Protein AF-A0A4S9SU96-F1 (afdb_monomer_lite)

Secondary structure (DSSP, 8-state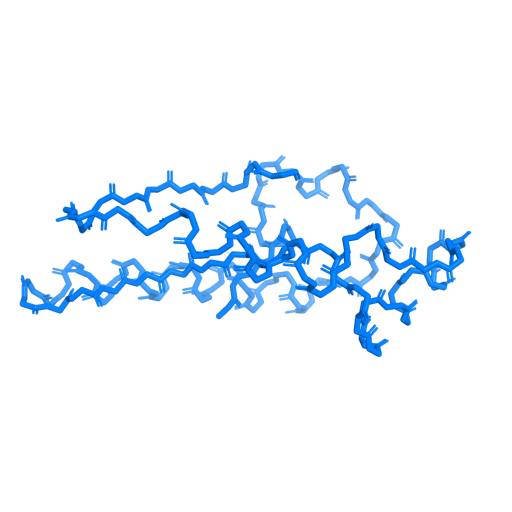):
---GGG-SSSGGG-TT---HHHHHHHHHHHHHHHHHHHH-TT---------SBSSHHHHHHHHHTT-SS-SB-HHHHHHHHHHT--SSS----SS--

Sequence (97 aa):
MSSGAASLNDMEHMPLMPITAYGASKAALNYIVRKIHFENLGVCSWVLSPGWVRTEMGNHGAEVVGMERAPVTLEQSVEAMLEKRDKRGHFWDFSVV

Foldseek 3Di:
DAALLLFPPCVVVVPQAPCVVVNVVRVVVVVVQVVCCVVPVPDQGDDDHLALEQDPVSQVRCVSSPHNGTDHYPVNSVVVVVVPDDPDRDDDDRDDD

Structure (mmCIF, N/CA/C/O backbone):
data_AF-A0A4S9SU96-F1
#
_entry.id   AF-A0A4S9SU96-F1
#
loop_
_atom_site.group_PDB
_atom_site.id
_atom_site.type_symbol
_atom_site.label_atom_id
_atom_site.label_alt_id
_atom_site.label_comp_id
_atom_site.label_asym_id
_atom_site.label_entity_id
_atom_site.label_seq_id
_atom_site.pdbx_PDB_ins_code
_atom_site.Cartn_x
_atom_site.Cartn_y
_atom_site.Cartn_z
_atom_site.occupancy
_atom_site.B_iso_or_equiv
_atom_site.auth_seq_id
_atom_site.auth_comp_id
_atom_site.auth_asym_id
_atom_site.auth_atom_id
_atom_site.pdbx_PDB_model_num
ATOM 1 N N . MET A 1 1 ? -1.210 -0.862 3.720 1.00 81.31 1 MET A N 1
ATOM 2 C CA . MET A 1 1 ? -0.864 -0.139 2.477 1.00 81.31 1 MET A CA 1
ATOM 3 C C . MET A 1 1 ? -1.920 -0.391 1.416 1.00 81.31 1 MET A C 1
ATOM 5 O O . MET A 1 1 ? -2.123 -1.555 1.064 1.00 81.31 1 MET A O 1
ATOM 9 N N . SER A 1 2 ? -2.584 0.683 0.978 1.00 88.75 2 SER A N 1
ATOM 10 C CA . SER A 1 2 ? -3.567 0.740 -0.117 1.00 88.75 2 SER A CA 1
ATOM 11 C C . SER A 1 2 ? -2.853 0.764 -1.480 1.00 88.75 2 SER A C 1
ATOM 13 O O . SER A 1 2 ? -1.632 0.619 -1.547 1.00 88.75 2 SER A O 1
ATOM 15 N N . SER A 1 3 ? -3.617 0.901 -2.561 1.00 88.06 3 SER A N 1
ATOM 16 C CA . SER A 1 3 ? -3.154 1.027 -3.943 1.00 88.06 3 SER A CA 1
ATOM 17 C C . SER A 1 3 ? -4.203 1.772 -4.776 1.00 88.06 3 SER A C 1
ATOM 19 O O . SER A 1 3 ? -5.387 1.691 -4.454 1.00 88.06 3 SER A O 1
ATOM 21 N N . GLY A 1 4 ? -3.799 2.413 -5.878 1.00 85.88 4 GLY A N 1
ATOM 22 C CA . GLY A 1 4 ? -4.741 2.926 -6.887 1.00 85.88 4 GLY A CA 1
ATOM 23 C C . GLY A 1 4 ? -5.640 1.827 -7.471 1.00 85.88 4 GLY A C 1
ATOM 24 O O . GLY A 1 4 ? -6.810 2.066 -7.732 1.00 85.88 4 GLY A O 1
ATOM 25 N N . ALA A 1 5 ? -5.160 0.577 -7.510 1.00 88.12 5 ALA A N 1
ATOM 26 C CA . ALA A 1 5 ? -5.954 -0.594 -7.900 1.00 88.12 5 ALA A CA 1
ATOM 27 C C . ALA A 1 5 ? -7.139 -0.902 -6.963 1.00 88.12 5 ALA A C 1
ATOM 29 O O . ALA A 1 5 ? -7.970 -1.751 -7.274 1.00 88.12 5 ALA A O 1
ATOM 30 N N . ALA A 1 6 ? -7.194 -0.268 -5.788 1.00 88.88 6 ALA A N 1
ATOM 31 C CA . ALA A 1 6 ? -8.321 -0.354 -4.866 1.00 88.88 6 ALA A CA 1
ATOM 32 C C . ALA A 1 6 ? -9.436 0.655 -5.191 1.00 88.88 6 ALA A C 1
ATOM 34 O O . ALA A 1 6 ? -10.473 0.631 -4.523 1.00 88.88 6 ALA A O 1
ATOM 35 N N . SER A 1 7 ? -9.205 1.571 -6.141 1.00 86.75 7 SER A N 1
ATOM 36 C CA . SER A 1 7 ? -10.172 2.595 -6.527 1.00 86.75 7 SER A CA 1
ATOM 37 C C . SER A 1 7 ? -11.372 1.951 -7.196 1.00 86.75 7 SER A C 1
ATOM 39 O O . SER A 1 7 ? -11.238 1.324 -8.244 1.00 86.75 7 SER A O 1
ATOM 41 N N . LEU A 1 8 ? -12.557 2.125 -6.611 1.00 87.44 8 LEU A N 1
ATOM 42 C CA . LEU A 1 8 ? -13.785 1.693 -7.271 1.00 87.44 8 LEU A CA 1
ATOM 43 C C . LEU A 1 8 ? -14.183 2.633 -8.412 1.00 87.44 8 LEU A C 1
ATOM 45 O O . LEU A 1 8 ? -14.820 2.187 -9.356 1.00 87.44 8 LEU A O 1
ATOM 49 N N . ASN A 1 9 ? -13.798 3.908 -8.318 1.00 87.25 9 ASN A N 1
ATOM 50 C CA . ASN A 1 9 ? -14.108 4.915 -9.326 1.00 87.25 9 ASN A CA 1
ATOM 51 C C . ASN A 1 9 ? -13.178 4.817 -10.543 1.00 87.25 9 ASN A C 1
ATOM 53 O O . ASN A 1 9 ? -13.630 4.982 -11.665 1.00 87.25 9 ASN A O 1
ATOM 57 N N . ASP A 1 10 ? -11.899 4.490 -10.330 1.00 82.31 10 ASP A N 1
ATOM 58 C CA . ASP A 1 10 ? -10.896 4.544 -11.405 1.00 82.31 10 ASP A CA 1
ATOM 59 C C . ASP A 1 10 ? -10.574 3.169 -12.004 1.00 82.31 10 ASP A C 1
ATOM 61 O O . ASP A 1 10 ? -9.710 3.059 -12.873 1.00 82.31 10 ASP A O 1
ATOM 65 N N . MET A 1 11 ? -11.251 2.098 -11.564 1.00 80.56 11 MET A N 1
ATOM 66 C CA . MET A 1 11 ? -10.954 0.738 -12.036 1.00 80.56 11 MET A CA 1
ATOM 67 C C . MET A 1 11 ? -11.141 0.571 -13.550 1.00 80.56 11 MET A C 1
ATOM 69 O O . MET A 1 11 ? -10.426 -0.209 -14.176 1.00 80.56 11 MET A O 1
ATOM 73 N N . GLU A 1 12 ? -12.060 1.330 -14.152 1.00 83.94 12 GLU A N 1
ATOM 74 C CA . GLU A 1 12 ? -12.298 1.345 -15.600 1.00 83.94 12 GLU A CA 1
ATOM 75 C C . GLU A 1 12 ? -11.130 1.949 -16.393 1.00 83.94 12 GLU A C 1
ATOM 77 O O . GLU A 1 12 ? -10.936 1.622 -17.564 1.00 83.94 12 GLU A O 1
ATOM 82 N N . HIS A 1 13 ? -10.301 2.768 -15.743 1.00 81.25 13 HIS A N 1
ATOM 83 C CA . HIS A 1 13 ? -9.092 3.355 -16.316 1.00 81.25 13 HIS A CA 1
ATOM 84 C C . HIS A 1 13 ? -7.852 2.460 -16.134 1.00 81.25 13 HIS A C 1
ATOM 86 O O . HIS A 1 13 ? -6.767 2.819 -16.589 1.00 81.25 13 HIS A O 1
ATOM 92 N N . MET A 1 14 ? -8.001 1.268 -15.535 1.00 75.69 14 MET A N 1
ATOM 93 C CA . MET A 1 14 ? -6.928 0.279 -15.341 1.00 75.69 14 MET A CA 1
ATOM 94 C C . MET A 1 14 ? -7.139 -1.052 -16.112 1.00 75.69 14 MET A C 1
ATOM 96 O O . MET A 1 14 ? -6.887 -2.123 -15.554 1.00 75.69 14 MET A O 1
ATOM 100 N N . PRO A 1 15 ? -7.567 -1.056 -17.393 1.00 62.31 15 PRO A N 1
ATOM 101 C CA . PRO A 1 15 ? -8.016 -2.275 -18.078 1.00 62.31 15 PRO A CA 1
ATOM 102 C C . PRO A 1 15 ? -6.896 -3.276 -18.420 1.00 62.31 15 PRO A C 1
ATOM 104 O O . PRO A 1 15 ? -7.185 -4.431 -18.723 1.00 62.31 15 PRO A O 1
ATOM 107 N N . LEU A 1 16 ? -5.625 -2.856 -18.393 1.00 62.53 16 LEU A N 1
ATOM 108 C CA . LEU A 1 16 ? -4.485 -3.660 -18.865 1.00 62.53 16 LEU A CA 1
ATOM 109 C C . LEU A 1 16 ? -3.770 -4.461 -17.765 1.00 62.53 16 LEU A C 1
ATOM 111 O O . LEU A 1 16 ? -2.854 -5.222 -18.065 1.00 62.53 16 LEU A O 1
ATOM 115 N N . MET A 1 17 ? -4.171 -4.322 -16.500 1.00 69.62 17 MET A N 1
ATOM 116 C CA . MET A 1 17 ? -3.525 -5.018 -15.385 1.00 69.62 17 MET A CA 1
ATOM 117 C C . MET A 1 17 ? -4.439 -6.131 -14.845 1.00 69.62 17 MET A C 1
ATOM 119 O O . MET A 1 17 ? -5.466 -5.817 -14.243 1.00 69.62 17 MET A O 1
ATOM 123 N N . PRO A 1 18 ? -4.090 -7.429 -14.979 1.00 79.69 18 PRO A N 1
ATOM 124 C CA . PRO A 1 18 ? -4.869 -8.543 -14.425 1.00 79.69 18 PRO A CA 1
ATOM 125 C C . PRO A 1 18 ? -4.668 -8.661 -12.903 1.00 79.69 18 PRO A C 1
ATOM 127 O O . PRO A 1 18 ? -4.196 -9.664 -12.376 1.00 79.69 18 PRO A O 1
ATOM 130 N N . ILE A 1 19 ? -5.007 -7.599 -12.175 1.00 86.25 19 ILE A N 1
ATOM 131 C CA . ILE A 1 19 ? -4.734 -7.434 -10.745 1.00 86.25 19 ILE A CA 1
ATOM 132 C C . ILE A 1 19 ? -5.999 -7.542 -9.896 1.00 86.25 19 ILE A C 1
ATOM 134 O O . ILE A 1 19 ? -6.024 -7.037 -8.779 1.00 86.25 19 ILE A O 1
ATOM 138 N N . THR A 1 20 ? -7.048 -8.216 -10.378 1.00 90.38 20 THR A N 1
ATOM 139 C CA . THR A 1 20 ? -8.355 -8.308 -9.701 1.00 90.38 20 THR A CA 1
ATOM 140 C C . THR A 1 20 ? -8.236 -8.743 -8.241 1.00 90.38 20 THR A C 1
ATOM 142 O O . THR A 1 20 ? -8.768 -8.076 -7.358 1.00 90.38 20 THR A O 1
ATOM 145 N N . ALA A 1 21 ? -7.492 -9.820 -7.961 1.00 93.00 21 ALA A N 1
ATOM 146 C CA . ALA A 1 21 ? -7.293 -10.297 -6.592 1.00 93.00 21 ALA A CA 1
ATOM 147 C C . ALA A 1 21 ? -6.538 -9.271 -5.725 1.00 93.00 21 ALA A C 1
ATOM 149 O O . ALA A 1 21 ? -6.901 -9.035 -4.571 1.00 93.00 21 ALA A O 1
ATOM 150 N N . TYR A 1 22 ? -5.521 -8.617 -6.294 1.00 91.62 22 TYR A N 1
ATOM 151 C CA . TYR A 1 22 ? -4.765 -7.572 -5.611 1.00 91.62 22 TYR A CA 1
ATOM 152 C C . TYR A 1 22 ? -5.653 -6.354 -5.315 1.00 91.62 22 TYR A C 1
ATOM 154 O O . TYR A 1 22 ? -5.783 -5.983 -4.150 1.00 91.62 22 TYR A O 1
ATOM 162 N N . GLY A 1 23 ? -6.334 -5.795 -6.318 1.00 91.62 23 GLY A N 1
ATOM 163 C CA . GLY A 1 23 ? -7.261 -4.669 -6.176 1.00 91.62 23 GLY A CA 1
ATOM 164 C C . GLY A 1 23 ? -8.373 -4.946 -5.164 1.00 91.62 23 GLY A C 1
ATOM 165 O O . GLY A 1 23 ? -8.565 -4.157 -4.240 1.00 91.62 23 GLY A O 1
ATOM 166 N N . ALA A 1 24 ? -9.012 -6.120 -5.236 1.00 93.38 24 ALA A N 1
ATOM 167 C CA . ALA A 1 24 ? -10.031 -6.541 -4.272 1.00 93.38 24 ALA A CA 1
ATOM 168 C C . ALA A 1 24 ? -9.483 -6.618 -2.837 1.00 93.38 24 ALA A C 1
ATOM 170 O O . ALA A 1 24 ? -10.102 -6.094 -1.909 1.00 93.38 24 ALA A O 1
ATOM 171 N N . SER A 1 25 ? -8.294 -7.204 -2.641 1.00 95.19 25 SER A N 1
ATOM 172 C CA . SER A 1 25 ? -7.661 -7.271 -1.314 1.00 95.19 25 SER A CA 1
ATOM 173 C C . SER A 1 25 ? -7.357 -5.880 -0.739 1.00 95.19 25 SER A C 1
ATOM 175 O O . SER A 1 25 ? -7.493 -5.654 0.465 1.00 95.19 25 SER A O 1
ATOM 177 N N . LYS A 1 26 ? -6.985 -4.918 -1.596 1.00 92.81 26 LYS A N 1
ATOM 178 C CA . LYS A 1 26 ? -6.699 -3.537 -1.193 1.00 92.81 26 LYS A CA 1
ATOM 179 C C . LYS A 1 26 ? -7.973 -2.732 -0.935 1.00 92.81 26 LYS A C 1
ATOM 181 O O . LYS A 1 26 ? -8.002 -1.965 0.024 1.00 92.81 26 LYS A O 1
ATOM 186 N N . ALA A 1 27 ? -9.038 -2.953 -1.702 1.00 91.50 27 ALA A N 1
ATOM 187 C CA . ALA A 1 27 ? -10.351 -2.369 -1.434 1.00 91.50 27 ALA A CA 1
ATOM 188 C C . ALA A 1 27 ? -10.918 -2.861 -0.090 1.00 91.50 27 ALA A C 1
ATOM 190 O O . ALA A 1 27 ? -11.369 -2.057 0.728 1.00 91.50 27 ALA A O 1
ATOM 191 N N . ALA A 1 28 ? -10.800 -4.164 0.192 1.00 94.94 28 ALA A N 1
ATOM 192 C CA . ALA A 1 28 ? -11.169 -4.737 1.484 1.00 94.94 28 ALA A CA 1
ATOM 193 C C . ALA A 1 28 ? -10.356 -4.123 2.636 1.00 94.94 28 ALA A C 1
ATOM 195 O O . ALA A 1 28 ? -10.927 -3.751 3.661 1.00 94.94 28 ALA A O 1
ATOM 196 N N . LEU A 1 29 ? -9.040 -3.941 2.458 1.00 93.44 29 LEU A N 1
ATOM 197 C CA . LEU A 1 29 ? -8.198 -3.258 3.444 1.00 93.44 29 LEU A CA 1
ATOM 198 C C . LEU A 1 29 ? -8.697 -1.835 3.739 1.00 93.44 29 LEU A C 1
ATOM 200 O O . LEU A 1 29 ? -8.762 -1.455 4.907 1.00 93.44 29 LEU A O 1
ATOM 204 N N . ASN A 1 30 ? -9.069 -1.061 2.714 1.00 89.62 30 ASN A N 1
ATOM 205 C CA . ASN A 1 30 ? -9.583 0.300 2.901 1.00 89.62 30 ASN A CA 1
ATOM 206 C C . ASN A 1 30 ? -10.863 0.305 3.751 1.00 89.62 30 ASN A C 1
ATOM 208 O O . ASN A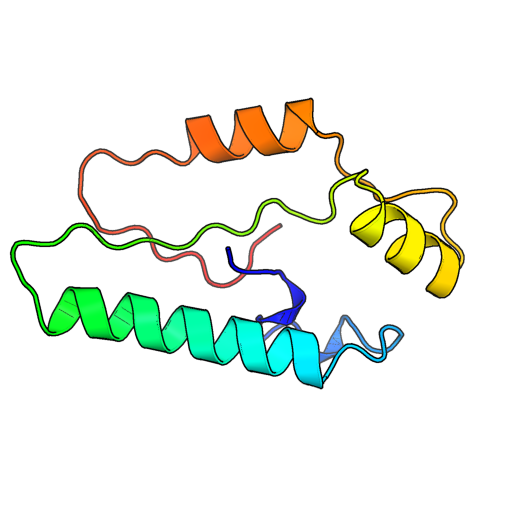 1 30 ? -10.988 1.110 4.676 1.00 89.62 30 ASN A O 1
ATOM 212 N N . TYR A 1 31 ? -11.782 -0.631 3.491 1.00 92.00 31 TYR A N 1
ATOM 213 C CA . TYR A 1 31 ? -12.987 -0.807 4.302 1.00 92.00 31 TYR A CA 1
ATOM 214 C C . TYR A 1 31 ? -12.653 -1.179 5.754 1.00 92.00 31 TYR A C 1
ATOM 216 O O . TYR A 1 31 ? -13.159 -0.550 6.683 1.00 92.00 31 TYR A O 1
ATOM 224 N N . ILE A 1 32 ? -11.768 -2.162 5.962 1.00 93.81 32 ILE A N 1
ATOM 225 C CA . ILE A 1 32 ? -11.375 -2.643 7.297 1.00 93.81 32 ILE A CA 1
ATOM 226 C C . ILE A 1 32 ? -10.745 -1.520 8.122 1.00 93.81 32 ILE A C 1
ATOM 228 O O . ILE A 1 32 ? -11.156 -1.289 9.257 1.00 93.81 32 ILE A O 1
ATOM 232 N N . VAL A 1 33 ? -9.786 -0.781 7.555 1.00 90.12 33 VAL A N 1
ATOM 233 C CA . VAL A 1 33 ? -9.147 0.352 8.243 1.00 90.12 33 VAL A CA 1
ATOM 234 C C . VAL A 1 33 ? -10.190 1.394 8.629 1.00 90.12 33 VAL A C 1
ATOM 236 O O . VAL A 1 33 ? -10.160 1.923 9.741 1.00 90.12 33 VAL A O 1
ATOM 239 N N . ARG A 1 34 ? -11.171 1.644 7.754 1.00 87.19 34 ARG A N 1
ATOM 240 C CA . ARG A 1 34 ? -12.238 2.588 8.068 1.00 87.19 34 ARG A CA 1
ATOM 241 C C . ARG A 1 34 ? -13.176 2.088 9.168 1.00 87.19 34 ARG A C 1
ATOM 243 O O . ARG A 1 34 ? -13.616 2.882 9.997 1.00 87.19 34 ARG A O 1
ATOM 250 N N . LYS A 1 35 ? -13.463 0.788 9.206 1.00 91.69 35 LYS A N 1
ATOM 251 C CA . LYS A 1 35 ? -14.243 0.163 10.279 1.00 91.69 35 LYS A CA 1
ATOM 252 C C . LYS A 1 35 ? -13.534 0.242 11.626 1.00 91.69 35 LYS A C 1
ATOM 254 O O . LYS A 1 35 ? -14.175 0.644 12.592 1.00 91.69 35 LYS A O 1
ATOM 259 N N . ILE A 1 36 ? -12.223 -0.012 11.669 1.00 89.88 36 ILE A N 1
ATOM 260 C CA . ILE A 1 36 ? -11.411 0.120 12.889 1.00 89.88 36 ILE A CA 1
ATOM 261 C C . ILE A 1 36 ? -11.564 1.517 13.499 1.00 89.88 36 ILE A C 1
ATOM 263 O O . ILE A 1 36 ? -11.797 1.616 14.702 1.00 89.88 36 ILE A O 1
ATOM 267 N N . HIS A 1 37 ? -11.494 2.578 12.683 1.00 86.31 37 HIS A N 1
ATOM 268 C CA . HIS A 1 37 ? -11.689 3.957 13.147 1.00 86.31 37 HIS A CA 1
ATOM 269 C C . HIS A 1 37 ? -13.040 4.164 13.843 1.00 86.31 37 HIS A C 1
ATOM 271 O O . HIS A 1 37 ? -13.104 4.779 14.903 1.00 86.31 37 HIS A O 1
ATOM 277 N N . PHE A 1 38 ? -14.127 3.670 13.246 1.00 86.81 38 PHE A N 1
ATOM 278 C CA . PHE A 1 38 ? -15.470 3.845 13.802 1.00 86.81 38 PHE A CA 1
ATOM 279 C C . PHE A 1 38 ? -15.720 2.997 15.050 1.00 86.81 38 PHE A C 1
ATOM 281 O O . PHE A 1 38 ? -16.469 3.409 15.929 1.00 86.81 38 PHE A O 1
ATOM 288 N N . GLU A 1 39 ? -15.110 1.819 15.124 1.00 93.00 39 GLU A N 1
ATOM 289 C CA . GLU A 1 39 ? -15.298 0.884 16.235 1.00 93.00 39 GLU A CA 1
ATOM 290 C C . GLU A 1 39 ? -14.393 1.204 17.433 1.00 93.00 39 GLU A C 1
ATOM 292 O O . GLU A 1 39 ? -14.678 0.769 18.545 1.00 93.00 39 GLU A O 1
ATOM 297 N N . ASN A 1 40 ? -13.327 1.990 17.238 1.00 89.00 40 ASN A N 1
ATOM 298 C CA . ASN A 1 40 ? -12.322 2.270 18.262 1.00 89.00 40 ASN A CA 1
ATOM 299 C C . ASN A 1 40 ? -11.996 3.771 18.320 1.00 89.00 40 ASN A C 1
ATOM 301 O O . ASN A 1 40 ? -10.979 4.218 17.793 1.00 89.00 40 ASN A O 1
ATOM 305 N N . LEU A 1 41 ? -12.827 4.552 19.019 1.00 79.19 41 LEU A N 1
ATOM 306 C CA . LEU A 1 41 ? -12.737 6.025 19.094 1.00 79.19 41 LEU A CA 1
ATOM 307 C C . LEU A 1 41 ? -11.409 6.582 19.661 1.00 79.19 41 LEU A C 1
ATOM 309 O O . LEU A 1 41 ? -11.149 7.775 19.537 1.00 79.19 41 LEU A O 1
ATOM 313 N N . GLY A 1 42 ? -10.562 5.743 20.268 1.00 82.44 42 GLY A N 1
ATOM 314 C CA . GLY A 1 42 ? -9.219 6.104 20.745 1.00 82.44 42 GLY A CA 1
ATOM 315 C C . GLY A 1 42 ? -8.070 5.708 19.807 1.00 82.44 42 GLY A C 1
ATOM 316 O O . GLY A 1 42 ? -6.911 5.950 20.136 1.00 82.44 42 GLY A O 1
ATOM 317 N N . VAL A 1 43 ? -8.362 5.078 18.664 1.00 83.00 43 VAL A N 1
ATOM 318 C CA . VAL A 1 43 ? -7.353 4.555 17.734 1.00 83.00 43 VAL A CA 1
ATOM 319 C C . VAL A 1 43 ? -7.284 5.419 16.479 1.00 83.00 43 VAL A C 1
ATOM 321 O O . VAL A 1 43 ? -8.224 5.495 15.686 1.00 83.00 43 VAL A O 1
ATOM 324 N N . CYS A 1 44 ? -6.116 6.019 16.248 1.00 83.38 44 CYS A N 1
ATOM 325 C CA . CYS A 1 44 ? -5.798 6.620 14.960 1.00 83.38 44 CYS A CA 1
ATOM 326 C C . CYS A 1 44 ? -5.478 5.504 13.957 1.00 83.38 44 CYS A C 1
ATOM 328 O O . CYS A 1 44 ? -4.467 4.815 14.086 1.00 83.38 44 CYS A O 1
ATOM 330 N N . SER A 1 45 ? -6.345 5.315 12.966 1.00 84.88 45 SER A N 1
ATOM 331 C CA . SER A 1 45 ? -6.172 4.330 11.898 1.00 84.88 45 SER A CA 1
ATOM 332 C C . SER A 1 45 ? -6.190 5.024 10.544 1.00 84.88 45 SER A C 1
ATOM 334 O O . SER A 1 45 ? -6.975 5.941 10.302 1.00 84.88 45 SER A O 1
ATOM 336 N N . TRP A 1 46 ? -5.272 4.613 9.676 1.00 79.44 46 TRP A N 1
ATOM 337 C CA . TRP A 1 46 ? -5.040 5.250 8.389 1.00 79.44 46 TRP A CA 1
ATOM 338 C C . TRP A 1 46 ? -4.449 4.252 7.399 1.00 79.44 46 TRP A C 1
ATOM 340 O O . TRP A 1 46 ? -3.841 3.245 7.770 1.00 79.44 46 TRP A O 1
ATOM 350 N N . VAL A 1 47 ? -4.653 4.529 6.115 1.00 85.38 47 VAL A N 1
ATOM 351 C CA . VAL A 1 47 ? -4.100 3.743 5.018 1.00 85.38 47 VAL A CA 1
ATOM 352 C C . VAL A 1 47 ? -3.562 4.696 3.958 1.00 85.38 47 VAL A C 1
ATOM 354 O O . VAL A 1 47 ? -4.235 5.648 3.585 1.00 85.38 47 VAL A O 1
ATOM 357 N N . LEU A 1 48 ? -2.342 4.447 3.482 1.00 85.94 48 LEU A N 1
ATOM 358 C CA . LEU A 1 48 ? -1.730 5.208 2.392 1.00 85.94 48 LEU A CA 1
ATOM 359 C C . LEU A 1 48 ? -1.522 4.316 1.174 1.00 85.94 48 LEU A C 1
ATOM 361 O O . LEU A 1 48 ? -1.225 3.121 1.311 1.00 85.94 48 LEU A O 1
ATOM 365 N N . SER A 1 49 ? -1.662 4.918 -0.003 1.00 88.69 49 SER A N 1
ATOM 366 C CA . SER A 1 49 ? -1.153 4.384 -1.263 1.00 88.69 49 SER A CA 1
ATOM 367 C C . SER A 1 49 ? 0.213 5.028 -1.527 1.00 88.69 49 SER A C 1
ATOM 369 O O . SER A 1 49 ? 0.285 6.255 -1.564 1.00 88.69 49 SER A O 1
ATOM 371 N N . PRO A 1 50 ? 1.291 4.245 -1.702 1.00 90.31 50 PRO A N 1
ATOM 372 C CA . PRO A 1 50 ? 2.629 4.782 -1.955 1.00 90.31 50 PRO A CA 1
ATOM 373 C C . PRO A 1 50 ? 2.823 5.229 -3.417 1.00 90.31 50 PRO A C 1
ATOM 375 O O . PRO A 1 50 ? 3.901 5.701 -3.771 1.00 90.31 50 PRO A O 1
ATOM 378 N N . GLY A 1 51 ? 1.805 5.048 -4.266 1.00 89.81 51 GLY A N 1
ATOM 379 C CA . GLY A 1 51 ? 1.895 5.188 -5.718 1.00 89.81 51 GLY A CA 1
ATOM 380 C C . GLY A 1 51 ? 2.475 3.942 -6.396 1.00 89.81 51 GLY A C 1
ATOM 381 O O . GLY A 1 51 ? 2.683 2.901 -5.765 1.00 89.81 51 GLY A O 1
ATOM 382 N N . TRP A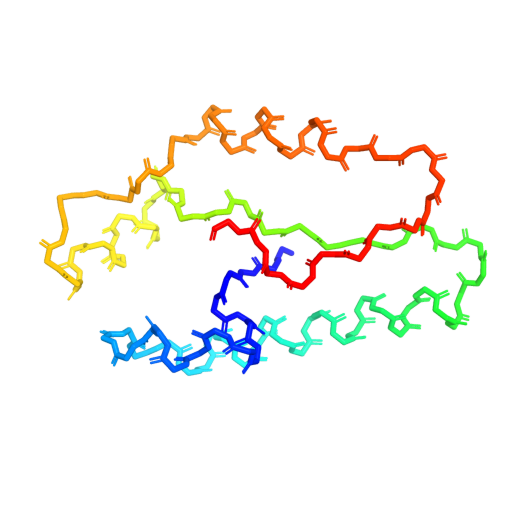 1 52 ? 2.725 4.038 -7.702 1.00 92.00 52 TRP A N 1
ATOM 383 C CA . TRP A 1 52 ? 3.384 2.981 -8.471 1.00 92.00 52 TRP A CA 1
ATOM 384 C C . TRP A 1 52 ? 4.903 3.158 -8.394 1.00 92.00 52 TRP A C 1
ATOM 386 O O . TRP A 1 52 ? 5.516 3.841 -9.215 1.00 92.00 52 TRP A O 1
ATOM 396 N N . VAL A 1 53 ? 5.487 2.580 -7.342 1.00 96.31 53 VAL A N 1
ATOM 397 C CA . VAL A 1 53 ? 6.887 2.792 -6.937 1.00 96.31 53 VAL A CA 1
ATOM 398 C C . VAL A 1 53 ? 7.846 1.830 -7.638 1.00 96.31 53 VAL A C 1
ATOM 400 O O . VAL A 1 53 ? 7.515 0.655 -7.796 1.00 96.31 53 VAL A O 1
ATOM 403 N N . ARG A 1 54 ? 9.063 2.292 -7.961 1.00 96.50 54 ARG A N 1
ATOM 404 C CA . ARG A 1 54 ? 10.208 1.524 -8.511 1.00 96.50 54 ARG A CA 1
ATOM 405 C C . ARG A 1 54 ? 10.799 0.501 -7.535 1.00 96.50 54 ARG A C 1
ATOM 407 O O . ARG A 1 54 ? 11.981 0.515 -7.210 1.00 96.50 54 ARG A O 1
ATOM 414 N N . THR A 1 55 ? 9.945 -0.385 -7.058 1.00 96.06 55 THR A N 1
ATOM 415 C CA . THR A 1 55 ? 10.295 -1.612 -6.341 1.00 96.06 55 THR A CA 1
ATOM 416 C C . THR A 1 55 ? 10.364 -2.770 -7.331 1.00 96.06 55 THR A C 1
ATOM 418 O O . THR A 1 55 ? 9.933 -2.624 -8.473 1.00 96.06 55 THR A O 1
ATOM 421 N N . GLU A 1 56 ? 10.836 -3.936 -6.891 1.00 96.75 56 GLU A N 1
ATOM 422 C CA . GLU A 1 56 ? 10.771 -5.166 -7.692 1.00 96.75 56 GLU A CA 1
ATOM 423 C C . GLU A 1 56 ? 9.340 -5.435 -8.194 1.00 96.75 56 GLU A C 1
ATOM 425 O O . GLU A 1 56 ? 9.111 -5.528 -9.395 1.00 96.75 56 GLU A O 1
ATOM 430 N N . MET A 1 57 ? 8.352 -5.431 -7.290 1.00 93.19 57 MET A N 1
ATOM 431 C CA . MET A 1 57 ? 6.938 -5.631 -7.635 1.00 93.19 57 MET A CA 1
ATOM 432 C C . MET A 1 57 ? 6.408 -4.556 -8.595 1.00 93.19 57 MET A C 1
ATOM 434 O O . MET A 1 57 ? 5.666 -4.862 -9.527 1.00 93.19 57 MET A O 1
ATOM 438 N N . GLY A 1 58 ? 6.757 -3.288 -8.364 1.00 92.75 58 GLY A N 1
ATOM 439 C CA . GLY A 1 58 ? 6.289 -2.189 -9.205 1.00 92.75 58 GLY A CA 1
ATOM 440 C C . GLY A 1 58 ? 6.882 -2.229 -10.611 1.00 92.75 58 GLY A C 1
ATOM 441 O O . GLY A 1 58 ? 6.142 -2.045 -11.573 1.00 92.75 58 GLY A O 1
ATOM 442 N N . ASN A 1 59 ? 8.179 -2.509 -10.742 1.00 95.94 59 ASN A N 1
ATOM 443 C CA . ASN A 1 59 ? 8.831 -2.642 -12.044 1.00 95.94 59 ASN A CA 1
ATOM 444 C C . ASN A 1 59 ? 8.358 -3.895 -12.780 1.00 95.94 59 ASN A 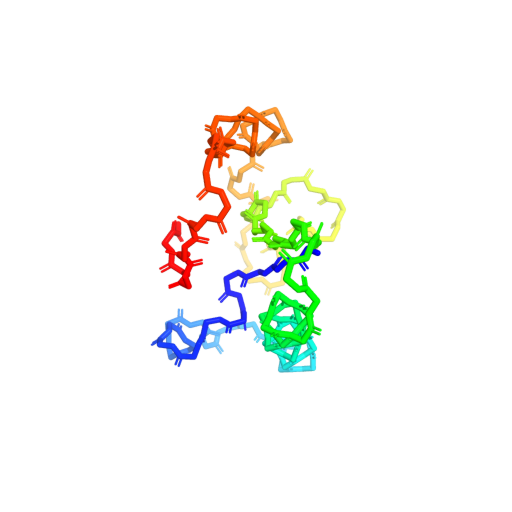C 1
ATOM 446 O O . ASN A 1 59 ? 8.070 -3.801 -13.964 1.00 95.94 59 ASN A O 1
ATOM 450 N N . HIS A 1 60 ? 8.147 -5.013 -12.081 1.00 93.50 60 HIS A N 1
ATOM 451 C CA . HIS A 1 60 ? 7.535 -6.196 -12.685 1.00 93.50 60 HIS A CA 1
ATOM 452 C C . HIS A 1 60 ? 6.145 -5.885 -13.262 1.00 93.50 60 HIS A C 1
ATOM 454 O O . HIS A 1 60 ? 5.843 -6.226 -14.401 1.00 93.50 60 HIS A O 1
ATOM 460 N N . GLY A 1 61 ? 5.304 -5.164 -12.511 1.00 91.06 61 GLY A N 1
ATOM 461 C CA . GLY A 1 61 ? 4.017 -4.695 -13.027 1.00 91.06 61 GLY A CA 1
ATOM 462 C C . GLY A 1 61 ? 4.159 -3.761 -14.234 1.00 91.06 61 GLY A C 1
ATOM 463 O O . GLY A 1 61 ? 3.323 -3.806 -15.131 1.00 91.06 61 GLY A O 1
ATOM 464 N N . ALA A 1 62 ? 5.200 -2.922 -14.261 1.00 92.25 62 ALA A N 1
ATOM 465 C CA . ALA A 1 62 ? 5.481 -1.998 -15.360 1.00 92.25 62 ALA A CA 1
ATOM 466 C C . ALA A 1 62 ? 5.880 -2.760 -16.635 1.00 92.25 62 ALA A C 1
ATOM 468 O O . ALA A 1 62 ? 5.324 -2.498 -17.698 1.00 92.25 62 ALA A O 1
ATOM 469 N N . GLU A 1 63 ? 6.750 -3.764 -16.514 1.00 92.88 63 GLU A N 1
ATOM 470 C CA . GLU A 1 63 ? 7.152 -4.644 -17.617 1.00 92.88 63 GLU A CA 1
ATOM 471 C C . GLU A 1 63 ? 5.946 -5.361 -18.239 1.00 92.88 63 GLU A C 1
ATOM 473 O O . GLU A 1 63 ? 5.807 -5.392 -19.461 1.00 92.88 63 GLU A O 1
ATOM 478 N N . VAL A 1 64 ? 5.027 -5.872 -17.407 1.00 89.69 64 VAL A N 1
ATOM 479 C CA . VAL A 1 64 ? 3.799 -6.555 -17.859 1.00 89.69 64 VAL A CA 1
ATOM 480 C C . VAL A 1 64 ? 2.915 -5.650 -18.724 1.00 89.69 64 VAL A C 1
ATOM 482 O O . VAL A 1 64 ? 2.261 -6.140 -19.642 1.00 89.69 64 VAL A O 1
ATOM 485 N N . VAL A 1 65 ? 2.910 -4.337 -18.470 1.00 88.50 65 VAL A N 1
ATOM 486 C CA . VAL A 1 65 ? 2.143 -3.358 -19.261 1.00 88.50 65 VAL A CA 1
ATOM 487 C C . VAL A 1 65 ? 2.979 -2.640 -20.331 1.00 88.50 65 VAL A C 1
ATOM 489 O O . VAL A 1 65 ? 2.510 -1.671 -20.925 1.00 88.50 65 VAL A O 1
ATOM 492 N N . GLY A 1 66 ? 4.210 -3.094 -20.593 1.00 91.44 66 GLY A N 1
ATOM 493 C CA . GLY A 1 66 ? 5.080 -2.546 -21.641 1.00 91.44 66 GLY A CA 1
ATOM 494 C C . GLY A 1 66 ? 5.819 -1.254 -21.273 1.00 91.44 66 GLY A C 1
ATOM 495 O O . GLY A 1 66 ? 6.258 -0.524 -22.161 1.00 91.44 66 GLY A O 1
ATOM 496 N N . MET A 1 67 ? 5.963 -0.952 -19.984 1.00 92.31 67 MET A N 1
ATOM 497 C CA . MET A 1 67 ? 6.748 0.174 -19.476 1.00 92.31 67 MET A CA 1
ATOM 498 C C . MET A 1 67 ? 8.149 -0.282 -19.042 1.00 92.31 67 MET A C 1
ATOM 500 O O . MET A 1 67 ? 8.324 -1.386 -18.539 1.00 92.31 67 MET A O 1
ATOM 504 N N . GLU A 1 68 ? 9.149 0.596 -19.171 1.00 95.25 68 GLU A N 1
ATOM 505 C CA . GLU A 1 68 ? 10.533 0.312 -18.744 1.00 95.25 68 GLU A CA 1
ATOM 506 C C . GLU A 1 68 ? 10.647 0.116 -17.221 1.00 95.25 68 GLU A C 1
ATOM 508 O O . GLU A 1 68 ? 11.424 -0.701 -16.739 1.00 95.25 68 GLU A O 1
ATOM 513 N N . ARG A 1 69 ? 9.899 0.911 -16.448 1.00 96.12 69 ARG A N 1
ATOM 514 C CA . ARG A 1 69 ? 9.896 0.900 -14.980 1.00 96.12 69 ARG A CA 1
ATOM 515 C C . ARG A 1 69 ? 8.696 1.659 -14.444 1.00 96.12 69 ARG A C 1
ATOM 517 O O . ARG A 1 69 ? 8.090 2.468 -15.146 1.00 96.12 69 ARG A O 1
ATOM 524 N N . ALA A 1 70 ? 8.401 1.443 -13.170 1.00 94.56 70 ALA A N 1
ATOM 525 C CA . ALA A 1 70 ? 7.363 2.184 -12.477 1.00 94.56 70 ALA A CA 1
ATOM 526 C C . ALA A 1 70 ? 7.667 3.705 -12.449 1.00 94.56 70 ALA A C 1
ATOM 528 O O . ALA A 1 70 ? 8.837 4.113 -12.380 1.00 94.56 70 ALA A O 1
ATOM 529 N N . PRO A 1 71 ? 6.641 4.572 -12.490 1.00 94.06 71 PRO A N 1
ATOM 530 C CA . PRO A 1 71 ? 6.840 6.013 -12.634 1.00 94.06 71 PRO A CA 1
ATOM 531 C C . PRO A 1 71 ? 7.446 6.680 -11.389 1.00 94.06 71 PRO A C 1
ATOM 533 O O . PRO A 1 71 ? 8.288 7.566 -11.541 1.00 94.06 71 PRO A O 1
ATOM 536 N N . VAL A 1 72 ? 7.092 6.233 -10.178 1.00 94.62 72 VAL A N 1
ATOM 537 C CA . VAL A 1 72 ? 7.442 6.905 -8.911 1.00 94.62 72 VAL A CA 1
ATOM 538 C C . VAL A 1 72 ? 8.737 6.337 -8.320 1.00 94.62 72 VAL A C 1
ATOM 540 O O . VAL A 1 72 ? 8.866 5.122 -8.163 1.00 94.62 72 VAL A O 1
ATOM 543 N N . THR A 1 73 ? 9.715 7.182 -7.969 1.00 96.88 73 THR A N 1
ATOM 544 C CA . THR A 1 73 ? 10.914 6.710 -7.246 1.00 96.88 73 THR A CA 1
ATOM 545 C C . THR A 1 73 ? 10.604 6.382 -5.786 1.00 96.88 73 THR A C 1
ATOM 547 O O . THR A 1 73 ? 9.576 6.787 -5.241 1.00 96.88 73 THR A O 1
ATOM 550 N N . LEU A 1 74 ? 11.495 5.637 -5.129 1.00 94.69 74 LEU A N 1
ATOM 551 C CA . LEU A 1 74 ? 11.324 5.318 -3.713 1.00 94.69 74 LEU A CA 1
ATOM 552 C C . LEU A 1 74 ? 11.333 6.591 -2.854 1.00 94.69 74 LEU A C 1
ATOM 554 O O . LEU A 1 74 ? 10.498 6.740 -1.969 1.00 94.69 74 LEU A O 1
ATOM 558 N N . GLU A 1 75 ? 12.229 7.524 -3.161 1.00 95.06 75 GLU A N 1
ATOM 559 C CA . GLU A 1 75 ? 12.400 8.792 -2.449 1.00 95.06 75 GLU A CA 1
ATOM 560 C C . GLU A 1 75 ? 11.143 9.657 -2.564 1.00 95.06 75 GLU A C 1
ATOM 562 O O . GLU A 1 75 ? 10.621 10.099 -1.545 1.00 95.06 75 GLU A O 1
ATOM 567 N N . GLN A 1 76 ? 10.602 9.806 -3.780 1.00 93.25 76 GLN A N 1
ATOM 568 C CA . GLN A 1 76 ? 9.358 10.543 -4.031 1.00 93.25 76 GLN A CA 1
ATOM 569 C C . GLN A 1 76 ? 8.180 9.946 -3.254 1.00 93.25 76 GLN A C 1
ATOM 571 O O . GLN A 1 76 ? 7.363 10.672 -2.694 1.00 93.25 76 GLN A O 1
ATOM 576 N N . SER A 1 77 ? 8.096 8.613 -3.206 1.00 91.69 77 SER A N 1
ATOM 577 C CA . SER A 1 77 ? 7.050 7.916 -2.457 1.00 91.69 77 SER A CA 1
ATOM 578 C C . SER A 1 77 ? 7.164 8.180 -0.954 1.00 91.69 77 SER A C 1
ATOM 580 O O . SER A 1 77 ? 6.172 8.513 -0.305 1.00 91.69 77 SER A O 1
ATOM 582 N N . VAL A 1 78 ? 8.371 8.069 -0.394 1.00 91.50 78 VAL A N 1
ATOM 583 C CA . VAL A 1 78 ? 8.620 8.315 1.032 1.00 91.50 78 VAL A CA 1
ATOM 584 C C . VAL A 1 78 ? 8.325 9.768 1.399 1.00 91.50 78 VAL A C 1
ATOM 586 O O . VAL A 1 78 ? 7.617 10.002 2.376 1.00 91.50 78 VAL A O 1
ATOM 589 N N . GLU A 1 79 ? 8.809 10.728 0.612 1.00 90.56 79 GLU A N 1
ATOM 590 C CA . GLU A 1 79 ? 8.569 12.157 0.826 1.00 90.56 79 GLU A CA 1
ATOM 591 C C . GLU A 1 79 ? 7.069 12.476 0.816 1.00 90.56 79 GLU A C 1
ATOM 593 O O . GLU A 1 79 ? 6.543 12.975 1.813 1.00 90.56 79 GLU A O 1
ATOM 598 N N . ALA A 1 80 ? 6.343 12.052 -0.223 1.00 86.94 80 ALA A N 1
ATOM 599 C CA . ALA A 1 80 ? 4.902 12.279 -0.333 1.00 86.94 80 ALA A CA 1
ATOM 600 C C . ALA A 1 80 ? 4.103 11.642 0.822 1.00 86.94 80 ALA A C 1
ATOM 602 O O . ALA A 1 80 ? 3.128 12.216 1.313 1.00 86.94 80 ALA A O 1
ATOM 603 N N . MET A 1 81 ? 4.499 10.454 1.294 1.00 85.00 81 MET A N 1
ATOM 604 C CA . MET A 1 81 ? 3.851 9.815 2.446 1.00 85.00 81 MET A CA 1
ATOM 605 C C . MET A 1 81 ? 4.104 10.569 3.757 1.00 85.00 81 MET A C 1
ATOM 607 O O . MET A 1 81 ? 3.214 10.622 4.608 1.00 85.00 81 MET A O 1
ATOM 611 N N . LEU A 1 82 ? 5.297 11.143 3.935 1.00 85.12 82 LEU A N 1
ATOM 612 C CA . LEU A 1 82 ? 5.634 11.943 5.113 1.00 85.12 82 LEU A CA 1
ATOM 613 C C . LEU A 1 82 ? 4.928 13.305 5.105 1.00 85.12 82 LEU A C 1
ATOM 615 O O . LEU A 1 82 ? 4.536 13.784 6.171 1.00 85.12 82 LEU A O 1
ATOM 619 N N . GLU A 1 83 ? 4.730 13.900 3.927 1.00 83.44 83 GLU A N 1
ATOM 620 C CA . GLU A 1 83 ? 3.971 15.142 3.745 1.00 83.44 83 GLU A CA 1
ATOM 621 C C . GLU A 1 83 ? 2.478 14.971 4.032 1.00 83.44 83 GLU A C 1
ATOM 623 O O . GLU A 1 83 ? 1.883 15.816 4.700 1.00 83.44 83 GLU A O 1
ATOM 628 N N . LYS A 1 84 ? 1.871 13.848 3.614 1.00 72.00 84 LYS A N 1
ATOM 629 C CA . LYS A 1 84 ? 0.442 13.535 3.847 1.00 72.00 84 LYS A CA 1
ATOM 630 C C . LYS A 1 84 ? 0.077 13.297 5.330 1.00 72.00 84 LYS A C 1
ATOM 632 O O . LYS A 1 84 ? -1.021 12.838 5.645 1.00 72.00 84 LYS A O 1
ATOM 637 N N . ARG A 1 85 ? 0.967 13.621 6.271 1.00 62.62 85 ARG A N 1
ATOM 638 C CA . ARG A 1 85 ? 0.771 13.468 7.716 1.00 62.62 85 ARG A CA 1
ATOM 639 C C . ARG A 1 85 ? -0.075 14.614 8.294 1.00 62.62 85 ARG A C 1
ATOM 641 O O . ARG A 1 85 ? 0.469 15.598 8.793 1.00 62.62 85 ARG A O 1
ATOM 648 N N . ASP A 1 86 ? -1.402 14.473 8.289 1.00 54.59 86 ASP A N 1
ATOM 649 C CA . ASP A 1 86 ? -2.303 15.412 8.981 1.00 54.59 86 ASP A CA 1
ATOM 650 C C . ASP A 1 86 ? -2.396 15.145 10.503 1.00 54.59 86 ASP A C 1
ATOM 652 O O . ASP A 1 86 ? -2.427 14.011 10.984 1.00 54.59 86 ASP A O 1
ATOM 656 N N . LYS A 1 87 ? -2.446 16.242 11.266 1.00 50.31 87 LYS A N 1
ATOM 657 C CA . LYS A 1 87 ? -2.458 16.361 12.729 1.00 50.31 87 LYS A CA 1
ATOM 658 C C . LYS A 1 87 ? -3.841 16.134 13.362 1.00 50.31 87 LYS A C 1
ATOM 660 O O . LYS A 1 87 ? -3.962 16.312 14.573 1.00 50.31 87 LYS A O 1
ATOM 665 N N . ARG A 1 88 ? -4.883 15.746 12.615 1.00 41.53 88 ARG A N 1
ATOM 666 C CA . ARG A 1 88 ? -6.247 15.570 13.155 1.00 41.53 88 ARG A CA 1
ATOM 667 C C . ARG A 1 88 ? -7.063 14.456 12.481 1.00 41.53 88 ARG A C 1
ATOM 669 O O . ARG A 1 88 ? -8.202 14.676 12.108 1.00 41.53 88 ARG A O 1
ATOM 676 N N . GLY A 1 89 ? -6.527 13.234 12.399 1.00 41.50 89 GLY A N 1
ATOM 677 C CA . GLY A 1 89 ? -7.310 11.974 12.381 1.00 41.50 89 GLY A CA 1
ATOM 678 C C . GLY A 1 89 ? -8.378 11.768 11.288 1.00 41.50 89 GLY A C 1
ATOM 679 O O . GLY A 1 89 ? -9.085 10.760 11.316 1.00 41.50 89 GLY A O 1
ATOM 680 N N . HIS A 1 90 ? -8.504 12.683 10.333 1.00 41.81 90 HIS A N 1
ATOM 681 C CA . HIS A 1 90 ? -9.510 12.669 9.285 1.00 41.81 90 HIS A CA 1
ATOM 682 C C . HIS A 1 90 ? -8.849 13.095 7.983 1.00 41.81 90 HIS A C 1
ATOM 684 O O . HIS A 1 90 ? -8.881 14.263 7.611 1.00 41.81 90 HIS A O 1
ATOM 690 N N . PHE A 1 91 ? -8.279 12.133 7.265 1.00 51.12 91 PHE A N 1
ATOM 691 C CA . PHE A 1 91 ? -7.982 12.345 5.860 1.00 51.12 91 PHE A CA 1
ATOM 692 C C . PHE A 1 91 ? -8.475 11.156 5.049 1.00 51.12 91 PHE A C 1
ATOM 694 O O . PHE A 1 91 ? -8.010 10.025 5.191 1.00 51.12 91 PHE A O 1
ATOM 701 N N . TRP A 1 92 ? -9.498 11.449 4.259 1.00 47.97 92 TRP A N 1
ATOM 702 C CA . TRP A 1 92 ? -10.085 10.576 3.270 1.00 47.97 92 TRP A CA 1
ATOM 703 C C . TRP A 1 92 ? -9.485 10.961 1.932 1.00 47.97 92 TRP A C 1
ATOM 705 O O . TRP A 1 92 ? -9.761 12.047 1.434 1.00 47.97 92 TRP A O 1
ATOM 715 N N . ASP A 1 93 ? -8.694 10.074 1.354 1.00 39.66 93 ASP A N 1
ATOM 716 C CA . ASP A 1 93 ? -8.390 10.161 -0.063 1.00 39.66 93 ASP A CA 1
ATOM 717 C C . ASP A 1 93 ? -8.497 8.757 -0.647 1.00 39.66 93 ASP A C 1
ATOM 719 O O . ASP A 1 93 ? -7.588 7.926 -0.557 1.00 39.66 93 ASP A O 1
ATOM 723 N N . PHE A 1 94 ? -9.700 8.471 -1.141 1.00 39.91 94 PHE A N 1
ATOM 724 C CA . PHE A 1 94 ? -9.934 7.380 -2.064 1.00 39.91 94 PHE A CA 1
ATOM 725 C C . PHE A 1 94 ? -9.525 7.909 -3.431 1.00 39.91 94 PHE A C 1
ATOM 727 O O . PHE A 1 94 ? -10.330 8.518 -4.125 1.00 39.91 94 PHE A O 1
ATOM 734 N N . SER A 1 95 ? -8.265 7.651 -3.770 1.00 38.28 95 SER A N 1
ATOM 735 C CA . SER A 1 95 ? -7.765 7.717 -5.139 1.00 38.28 95 SER A CA 1
ATOM 736 C C . SER A 1 95 ? -7.626 9.127 -5.722 1.00 38.28 95 SER A C 1
ATOM 738 O O . SER A 1 95 ? -8.412 9.531 -6.566 1.00 38.28 95 SER A O 1
ATOM 740 N N . VAL A 1 96 ? -6.542 9.829 -5.380 1.00 27.81 96 VAL A N 1
ATOM 741 C CA . VAL A 1 96 ? -5.883 10.737 -6.332 1.00 27.81 96 VAL A CA 1
ATOM 742 C C . VAL A 1 96 ? -4.359 10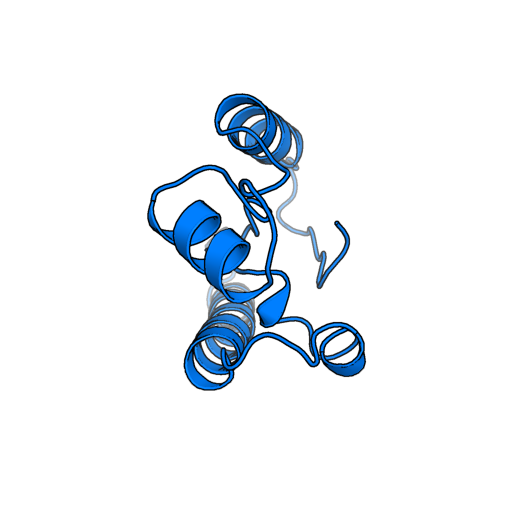.628 -6.195 1.00 27.81 96 VAL A C 1
ATOM 744 O O . VAL A 1 96 ? -3.726 11.246 -5.332 1.00 27.81 96 VAL A O 1
ATOM 747 N N . VAL A 1 97 ? -3.766 9.807 -7.063 1.00 35.59 97 VAL A N 1
ATOM 748 C CA . VAL A 1 97 ? -2.550 10.166 -7.811 1.00 35.59 97 VAL A CA 1
ATOM 749 C C . VAL A 1 97 ? -2.739 9.693 -9.238 1.00 35.59 97 VAL A C 1
ATOM 751 O O . VAL A 1 97 ? -3.154 8.521 -9.381 1.00 35.59 97 VAL A O 1
#

Organism: Aureobasidium pullula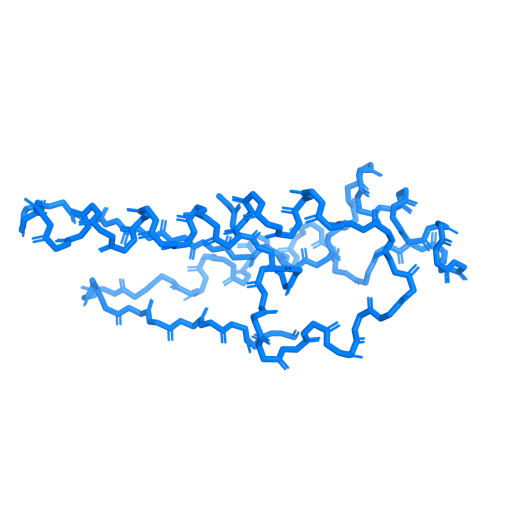ns (NCBI:txid5580)

pLDDT: mean 82.48, std 16.72, range [27.81, 96.88]

Radius of gyration: 14.47 Å; chains: 1; bounding box: 28×27×42 Å

InterPro domains:
  IPR020904 Short-chain dehydrogenase/reductase, conserved site [PS00061] (9-37)
  IPR036291 NAD(P)-binding domain superfamily [SSF51735] (1-94)
  IPR051468 Fungal Secondary Metabolite SDRs [PTHR43544] (1-83)